Protein AF-A0A847CI71-F1 (afdb_monomer_lite)

Structure (mmCIF, N/CA/C/O backbone):
data_AF-A0A847CI71-F1
#
_entry.id   AF-A0A847CI71-F1
#
loop_
_atom_site.group_PDB
_atom_site.id
_atom_site.type_symbol
_atom_site.label_atom_id
_atom_site.label_alt_id
_atom_site.label_comp_id
_atom_site.label_asym_id
_atom_site.label_entity_id
_atom_site.label_seq_id
_atom_site.pdbx_PDB_ins_code
_atom_site.Cartn_x
_atom_site.Cartn_y
_atom_site.Cartn_z
_atom_site.occupancy
_atom_site.B_iso_or_equiv
_atom_site.auth_seq_id
_atom_site.auth_comp_id
_atom_site.auth_asym_id
_atom_site.auth_atom_id
_atom_site.pdbx_PDB_model_num
ATOM 1 N N . MET A 1 1 ? -7.498 -14.666 6.807 1.00 75.81 1 MET A N 1
ATOM 2 C CA . MET A 1 1 ? -8.468 -13.818 7.549 1.00 75.81 1 MET A CA 1
ATOM 3 C C . MET A 1 1 ? -8.056 -13.820 9.010 1.00 75.81 1 MET A C 1
ATOM 5 O O . MET A 1 1 ? -7.725 -14.889 9.506 1.00 75.81 1 MET A O 1
ATOM 9 N N . PHE A 1 2 ? -8.012 -12.662 9.667 1.00 88.44 2 PHE A N 1
ATOM 10 C CA . PHE A 1 2 ? -7.625 -12.542 11.078 1.00 88.44 2 PHE A CA 1
ATOM 11 C C . PHE A 1 2 ? -8.598 -11.636 11.838 1.00 88.44 2 PHE A C 1
ATOM 13 O O . PHE A 1 2 ? -9.361 -10.879 11.231 1.00 88.44 2 PHE A O 1
ATOM 20 N N . PHE A 1 3 ? -8.574 -11.725 13.167 1.00 90.38 3 PHE A N 1
ATOM 21 C CA . PHE A 1 3 ? -9.493 -11.004 14.039 1.00 90.38 3 PHE A CA 1
ATOM 22 C C . PHE A 1 3 ? -8.750 -9.961 14.869 1.00 90.38 3 PHE A C 1
ATOM 24 O O . PHE A 1 3 ? -7.805 -10.284 15.580 1.00 90.38 3 PHE A O 1
ATOM 31 N N . LEU A 1 4 ? -9.204 -8.715 14.776 1.00 92.31 4 LEU A N 1
ATOM 32 C CA . LEU A 1 4 ? -8.737 -7.595 15.585 1.00 92.31 4 LEU A CA 1
ATOM 33 C C . LEU A 1 4 ? -9.869 -6.578 15.683 1.00 92.31 4 LEU A C 1
ATOM 35 O O . LEU A 1 4 ? -10.381 -6.124 14.657 1.00 92.31 4 LEU A O 1
ATOM 39 N N . ASN A 1 5 ? -10.268 -6.239 16.908 1.00 94.31 5 ASN A N 1
ATOM 40 C CA . ASN A 1 5 ? -11.356 -5.302 17.151 1.00 94.31 5 ASN A CA 1
ATOM 41 C C . ASN A 1 5 ? -10.860 -3.862 17.018 1.00 94.31 5 ASN A C 1
ATOM 43 O O . ASN A 1 5 ? -10.156 -3.356 17.885 1.00 94.31 5 ASN A O 1
ATOM 47 N N . VAL A 1 6 ? -11.263 -3.219 15.930 1.00 94.69 6 VAL A N 1
ATOM 48 C CA . VAL A 1 6 ? -10.975 -1.824 15.625 1.00 94.69 6 VAL A CA 1
ATOM 49 C C . VAL A 1 6 ? -12.245 -1.011 15.776 1.00 94.69 6 VAL A C 1
ATOM 51 O O . VAL A 1 6 ? -13.299 -1.342 15.217 1.00 94.69 6 VAL A O 1
ATOM 54 N N . LYS A 1 7 ? -12.125 0.088 16.518 1.00 94.81 7 LYS A N 1
ATOM 55 C CA . LYS A 1 7 ? -13.208 1.036 16.764 1.00 94.81 7 LYS A CA 1
ATOM 56 C C . LYS A 1 7 ? -12.667 2.451 16.653 1.00 94.81 7 LYS A C 1
ATOM 58 O O . LYS A 1 7 ? -11.905 2.888 17.510 1.00 94.81 7 LYS A O 1
ATOM 63 N N . ILE A 1 8 ? -13.092 3.167 15.619 1.00 94.44 8 ILE A N 1
ATOM 64 C CA . ILE A 1 8 ? -12.556 4.484 15.267 1.00 94.44 8 ILE A CA 1
ATOM 65 C C . ILE A 1 8 ? -13.707 5.476 15.156 1.00 94.44 8 ILE A C 1
ATOM 67 O O . ILE A 1 8 ? -14.736 5.202 14.535 1.00 94.44 8 ILE A O 1
ATOM 71 N N . LYS A 1 9 ? -13.530 6.645 15.769 1.00 92.94 9 LYS A N 1
ATOM 72 C CA . LYS A 1 9 ? -14.488 7.746 15.717 1.00 92.94 9 LYS A CA 1
ATOM 73 C C . LYS A 1 9 ? -13.813 8.954 15.085 1.00 92.94 9 LYS A C 1
ATOM 75 O O . LYS A 1 9 ? -12.761 9.373 15.550 1.00 92.94 9 LYS A O 1
ATOM 80 N N . ILE A 1 10 ? -14.460 9.545 14.085 1.00 91.06 10 ILE A N 1
ATOM 81 C CA . ILE A 1 10 ? -14.008 10.786 13.446 1.00 91.06 10 ILE A CA 1
ATOM 82 C C . ILE A 1 10 ? -15.141 11.814 13.571 1.00 91.06 10 ILE A C 1
ATOM 84 O O . ILE A 1 10 ? -15.911 11.992 12.628 1.00 91.06 10 ILE A O 1
ATOM 88 N N . PRO A 1 11 ? -15.308 12.462 14.746 1.00 86.94 11 PRO A N 1
ATOM 89 C CA . PRO A 1 11 ? -16.503 13.253 15.048 1.00 86.94 11 PRO A CA 1
ATOM 90 C C . PRO A 1 11 ? -16.758 14.392 14.060 1.00 86.94 11 PRO A C 1
ATOM 92 O O . PRO A 1 11 ? -17.903 14.661 13.722 1.00 86.94 11 PRO A O 1
ATOM 95 N N . PHE A 1 12 ? -15.693 15.037 13.580 1.00 89.62 12 PHE A N 1
ATOM 96 C CA . PHE A 1 12 ? -15.800 16.155 12.644 1.00 89.62 12 PHE A CA 1
ATOM 97 C C . PHE A 1 12 ? -16.403 15.744 11.291 1.00 89.62 12 PHE A C 1
ATOM 99 O O . PHE A 1 12 ? -17.154 16.512 10.705 1.00 89.62 12 PHE A O 1
ATOM 106 N N . LEU A 1 13 ? -16.107 14.531 10.811 1.00 89.19 13 LEU A N 1
ATOM 107 C CA . LEU A 1 13 ? -16.547 14.064 9.491 1.00 89.19 13 LEU A CA 1
ATOM 108 C C . LEU A 1 13 ? -17.788 13.175 9.559 1.00 89.19 13 LEU A C 1
ATOM 110 O O . LEU A 1 13 ? -18.612 13.197 8.651 1.00 89.19 13 LEU A O 1
ATOM 114 N N . TRP A 1 14 ? -17.921 12.378 10.618 1.00 90.69 14 TRP A N 1
ATOM 115 C CA . TRP A 1 14 ? -18.949 11.337 10.731 1.00 90.69 14 TRP A CA 1
ATOM 116 C C . TRP A 1 14 ? -19.935 11.587 11.883 1.00 90.69 14 TRP A C 1
ATOM 118 O O . TRP A 1 14 ? -20.840 10.790 12.126 1.00 90.69 14 TRP A O 1
ATOM 128 N N . GLY A 1 15 ? -19.778 12.690 12.620 1.00 90.31 15 GLY A N 1
ATOM 129 C CA . GLY A 1 15 ? -20.662 13.067 13.718 1.00 90.31 15 GLY A CA 1
ATOM 130 C C . GLY A 1 15 ? -20.677 12.033 14.846 1.00 90.31 15 GLY A C 1
ATOM 131 O O . GLY A 1 15 ? -19.723 11.896 15.620 1.00 90.31 15 GLY A O 1
ATOM 132 N N . LYS A 1 16 ? -21.805 11.328 14.977 1.00 90.62 16 LYS A N 1
ATOM 133 C CA . LYS A 1 16 ? -22.012 10.290 15.999 1.00 90.62 16 LYS A CA 1
ATOM 134 C C . LYS A 1 16 ? -21.632 8.891 15.518 1.00 90.62 16 LYS A C 1
ATOM 136 O O . LYS A 1 16 ? -21.503 8.002 16.360 1.00 90.62 16 LYS A O 1
ATOM 141 N N . GLU A 1 17 ? -21.439 8.713 14.216 1.00 93.00 17 GLU A N 1
ATOM 142 C CA . GLU A 1 17 ? -21.111 7.418 13.635 1.00 93.00 17 GLU A CA 1
ATOM 143 C C . GLU A 1 17 ? -19.707 6.964 14.040 1.00 93.00 17 GLU A C 1
ATOM 145 O O . GLU A 1 17 ? -18.790 7.759 14.278 1.00 93.00 17 GLU A O 1
ATOM 150 N N . ILE A 1 18 ? -19.555 5.648 14.165 1.00 92.81 18 ILE A N 1
ATOM 151 C CA . ILE A 1 18 ? -18.321 5.007 14.614 1.00 92.81 18 ILE A CA 1
ATOM 152 C C . ILE A 1 18 ? -18.020 3.865 13.656 1.00 92.81 18 ILE A C 1
ATOM 154 O O . ILE A 1 18 ? -18.825 2.945 13.508 1.00 92.81 18 ILE A O 1
ATOM 158 N N . PHE A 1 19 ? -16.828 3.886 13.071 1.00 94.44 19 PHE A N 1
ATOM 159 C CA . PHE A 1 19 ? -16.323 2.751 12.320 1.00 94.44 19 PHE A CA 1
ATOM 160 C C . PHE A 1 19 ? -16.001 1.612 13.287 1.00 94.44 19 PHE A C 1
ATOM 162 O O . PHE A 1 19 ? -15.266 1.800 14.260 1.00 94.44 19 PHE A O 1
ATOM 169 N N . LYS A 1 20 ? -16.561 0.429 13.028 1.00 95.25 20 LYS A N 1
ATOM 170 C CA . LYS A 1 20 ? -16.306 -0.791 13.795 1.00 95.25 20 LYS A CA 1
ATOM 171 C C . LYS A 1 20 ? -16.015 -1.933 12.838 1.00 95.25 20 LYS A C 1
ATOM 173 O O . LYS A 1 20 ? -16.819 -2.206 11.949 1.00 95.25 20 LYS A O 1
ATOM 178 N N . LYS A 1 21 ? -14.905 -2.628 13.055 1.00 95.06 21 LYS A N 1
ATOM 179 C CA . LYS A 1 21 ? -14.545 -3.832 12.304 1.00 95.06 21 LYS A CA 1
ATOM 180 C C . LYS A 1 21 ? -13.730 -4.748 13.201 1.00 95.06 21 LYS A C 1
ATOM 182 O O . LYS A 1 21 ? -12.796 -4.303 13.847 1.00 95.06 21 LYS A O 1
ATOM 187 N N . ASN A 1 22 ? -14.099 -6.020 13.252 1.00 94.00 22 ASN A N 1
ATOM 188 C CA . ASN A 1 22 ? -13.443 -7.026 14.092 1.00 94.00 22 ASN A CA 1
ATOM 189 C C . ASN A 1 22 ? -12.750 -8.131 13.289 1.00 94.00 22 ASN A C 1
ATOM 191 O O . ASN A 1 22 ? -12.022 -8.936 13.857 1.00 94.00 22 ASN A O 1
ATOM 195 N N . SER A 1 23 ? -12.991 -8.180 11.982 1.00 93.31 23 SER A N 1
ATOM 196 C CA . SER A 1 23 ? -12.504 -9.227 11.101 1.00 93.31 23 SER A CA 1
ATOM 197 C C . SER A 1 23 ? -11.918 -8.628 9.836 1.00 93.31 23 SER A C 1
ATOM 199 O O . SER A 1 23 ? -12.566 -7.818 9.164 1.00 93.31 23 SER A O 1
ATOM 201 N N . TRP A 1 24 ? -10.724 -9.084 9.482 1.00 93.56 24 TRP A N 1
ATOM 202 C CA . TRP A 1 24 ? -9.888 -8.525 8.431 1.00 93.56 24 TRP A CA 1
ATOM 203 C C . TRP A 1 24 ? -9.475 -9.612 7.438 1.00 93.56 24 TRP A C 1
ATOM 205 O O . TRP A 1 24 ? -8.960 -10.675 7.800 1.00 93.56 24 TRP A O 1
ATOM 215 N N . SER A 1 25 ? -9.731 -9.357 6.158 1.00 90.94 25 SER A N 1
ATOM 216 C CA . SER A 1 25 ? -9.192 -10.146 5.047 1.00 90.94 25 SER A CA 1
ATOM 217 C C . SER A 1 25 ? -7.722 -9.791 4.805 1.00 90.94 25 SER A C 1
ATOM 219 O O . SER A 1 25 ? -7.214 -8.831 5.379 1.00 90.94 25 SER A O 1
ATOM 221 N N . HIS A 1 26 ? -7.044 -10.557 3.946 1.00 87.12 26 HIS A N 1
ATOM 222 C CA . HIS A 1 26 ? -5.664 -10.259 3.537 1.00 87.12 26 HIS A CA 1
ATOM 223 C C . HIS A 1 26 ? -5.559 -8.917 2.798 1.00 87.12 26 HIS A C 1
ATOM 225 O O . HIS A 1 26 ? -4.578 -8.204 2.955 1.00 87.12 26 HIS A O 1
ATOM 231 N N . ILE A 1 27 ? -6.608 -8.543 2.059 1.00 87.69 27 ILE A N 1
ATOM 232 C CA . ILE A 1 27 ? -6.725 -7.259 1.362 1.00 87.69 27 ILE A CA 1
ATOM 233 C C . ILE A 1 27 ? -8.024 -6.596 1.813 1.00 87.69 27 ILE A C 1
ATOM 235 O O . ILE A 1 27 ? -9.079 -7.234 1.813 1.00 87.69 27 ILE A O 1
ATOM 239 N N . ASN A 1 28 ? -7.956 -5.325 2.209 1.00 90.50 28 ASN A N 1
ATOM 240 C CA . ASN A 1 28 ? -9.117 -4.519 2.585 1.00 90.50 28 ASN A CA 1
ATOM 241 C C . ASN A 1 28 ? -9.080 -3.218 1.777 1.00 90.50 28 ASN A C 1
ATOM 243 O O . ASN A 1 28 ? -8.046 -2.562 1.717 1.00 90.50 28 ASN A O 1
ATOM 247 N N . LEU A 1 29 ? -10.208 -2.854 1.169 1.00 90.25 29 LEU A N 1
ATOM 248 C CA . LEU A 1 29 ? -10.353 -1.635 0.374 1.00 90.25 29 LEU A CA 1
ATOM 249 C C . LEU A 1 29 ? -11.137 -0.594 1.174 1.00 90.25 29 LEU A C 1
ATOM 251 O O . LEU A 1 29 ? -12.230 -0.882 1.665 1.00 90.25 29 LEU A O 1
ATOM 255 N N . ILE A 1 30 ? -10.582 0.612 1.286 1.00 90.56 30 ILE A N 1
ATOM 256 C CA . ILE A 1 30 ? -11.248 1.770 1.891 1.00 90.56 30 ILE A CA 1
ATOM 257 C C . ILE A 1 30 ? -11.707 2.677 0.750 1.00 90.56 30 ILE A C 1
ATOM 259 O O . ILE A 1 30 ? -10.887 3.220 0.018 1.00 90.56 30 ILE A O 1
ATOM 263 N N . LEU A 1 31 ? -13.021 2.837 0.596 1.00 88.44 31 LEU A N 1
ATOM 264 C CA . LEU A 1 31 ? -13.629 3.615 -0.486 1.00 88.44 31 LEU A CA 1
ATOM 265 C C . LEU A 1 31 ? -14.499 4.737 0.079 1.00 88.44 31 LEU A C 1
ATOM 267 O O . LEU A 1 31 ? -15.112 4.595 1.137 1.00 88.44 31 LEU A O 1
ATOM 271 N N . GLY A 1 32 ? -14.565 5.853 -0.642 1.00 88.00 32 GLY A N 1
ATOM 272 C CA . GLY A 1 32 ? -15.377 7.007 -0.267 1.00 88.00 32 GLY A CA 1
ATOM 273 C C . GLY A 1 32 ? -14.974 8.281 -1.017 1.00 88.00 32 GLY A C 1
ATOM 274 O O . GLY A 1 32 ? -13.879 8.336 -1.586 1.00 88.00 32 GLY A O 1
ATOM 275 N N . PRO A 1 33 ? -15.832 9.314 -1.022 1.00 87.38 33 PRO A N 1
ATOM 276 C CA . PRO A 1 33 ? -15.538 10.584 -1.680 1.00 87.38 33 PRO A CA 1
ATOM 277 C C . PRO A 1 33 ? -14.320 11.295 -1.065 1.00 87.38 33 PRO A C 1
ATOM 279 O O . PRO A 1 33 ? -13.885 11.002 0.054 1.00 87.38 33 PRO A O 1
ATOM 282 N N . ASN A 1 34 ? -13.728 12.232 -1.803 1.00 86.44 34 ASN A N 1
ATOM 283 C CA . ASN A 1 34 ? -12.623 13.045 -1.285 1.00 86.44 34 ASN A CA 1
ATOM 284 C C . ASN A 1 34 ? -13.104 13.907 -0.112 1.00 86.44 34 ASN A C 1
ATOM 286 O O . ASN A 1 34 ? -14.241 14.372 -0.096 1.00 86.44 34 ASN A O 1
ATOM 290 N N . GLY A 1 35 ? -12.261 14.049 0.913 1.00 85.81 35 GLY A N 1
ATOM 291 C CA . GLY A 1 35 ? -12.631 14.721 2.163 1.00 85.81 35 GLY A CA 1
ATOM 292 C C . GLY A 1 35 ? -13.476 13.886 3.138 1.00 85.81 35 GLY A C 1
ATOM 293 O O . GLY A 1 35 ? -13.744 14.350 4.240 1.00 85.81 35 GLY A O 1
ATOM 294 N N . SER A 1 36 ? -13.841 12.636 2.814 1.00 89.88 36 SER A N 1
ATOM 295 C CA . SER A 1 36 ? -14.643 11.784 3.715 1.00 89.88 36 SER A CA 1
ATOM 296 C C . SER A 1 36 ? -13.876 11.204 4.911 1.00 89.88 36 SER A C 1
ATOM 298 O O . SER A 1 36 ? -14.463 10.487 5.721 1.00 89.88 36 SER A O 1
ATOM 300 N N . GLY A 1 37 ? -12.568 11.464 5.016 1.00 90.56 37 GLY A N 1
ATOM 301 C CA . GLY A 1 37 ? -11.735 11.009 6.133 1.00 90.56 37 GLY A CA 1
ATOM 302 C C . GLY A 1 37 ? -11.038 9.667 5.935 1.00 90.56 37 GLY A C 1
ATOM 303 O O . GLY A 1 37 ? -10.585 9.095 6.919 1.00 90.56 37 GLY A O 1
ATOM 304 N N . LYS A 1 38 ? -10.923 9.161 4.698 1.00 93.12 38 LYS A N 1
ATOM 305 C CA . LYS A 1 38 ? -10.258 7.878 4.388 1.00 93.12 38 LYS A CA 1
ATOM 306 C C . LYS A 1 38 ? -8.837 7.796 4.955 1.00 93.12 38 LYS A C 1
ATOM 308 O O . LYS A 1 38 ? -8.532 6.861 5.686 1.00 93.12 38 LYS A O 1
ATOM 313 N N . SER A 1 39 ? -8.012 8.811 4.708 1.00 91.38 39 SER A N 1
ATOM 314 C CA . SER A 1 39 ? -6.630 8.858 5.199 1.00 91.38 39 SER A CA 1
ATOM 315 C C . SER A 1 39 ? -6.551 8.999 6.724 1.00 91.38 39 SER A C 1
ATOM 317 O O . SER A 1 39 ? -5.646 8.464 7.354 1.00 91.38 39 SER A O 1
ATOM 319 N N . ILE A 1 40 ? -7.521 9.677 7.354 1.00 92.50 40 ILE A N 1
ATOM 320 C CA . ILE A 1 40 ? -7.612 9.744 8.824 1.00 92.50 40 ILE A CA 1
ATOM 321 C C . ILE A 1 40 ? -7.965 8.362 9.380 1.00 92.50 40 ILE A C 1
ATOM 323 O O . ILE A 1 40 ? -7.317 7.891 10.309 1.00 92.50 40 ILE A O 1
ATOM 327 N N . LEU A 1 41 ? -8.944 7.683 8.775 1.00 94.12 41 LEU A N 1
ATOM 328 C CA . LEU A 1 41 ? -9.302 6.313 9.126 1.00 94.12 41 LEU A CA 1
ATOM 329 C C . LEU A 1 41 ? -8.099 5.372 8.982 1.00 94.12 41 LEU A C 1
ATOM 331 O O . LEU A 1 41 ? -7.836 4.597 9.894 1.00 94.12 41 LEU A O 1
ATOM 335 N N . ALA A 1 42 ? -7.361 5.452 7.874 1.00 93.56 42 ALA A N 1
ATOM 336 C CA . ALA A 1 42 ? -6.187 4.623 7.617 1.00 93.56 42 ALA A CA 1
ATOM 337 C C . ALA A 1 42 ? -5.096 4.813 8.688 1.00 93.56 42 ALA A C 1
ATOM 339 O O . ALA A 1 42 ? -4.556 3.830 9.195 1.00 93.56 42 ALA A O 1
ATOM 340 N N . LYS A 1 43 ? -4.828 6.058 9.100 1.00 93.12 43 LYS A N 1
ATOM 341 C CA . LYS A 1 43 ? -3.891 6.363 10.197 1.00 93.12 43 LYS A CA 1
ATOM 342 C C . LYS A 1 43 ? -4.379 5.840 11.545 1.00 93.12 43 LYS A C 1
ATOM 344 O O . LYS A 1 43 ? -3.619 5.206 12.264 1.00 93.12 43 LYS A O 1
ATOM 349 N N . SER A 1 44 ? -5.657 6.009 11.869 1.00 94.19 44 SER A N 1
ATOM 350 C CA . SER A 1 44 ? -6.207 5.448 13.109 1.00 94.19 44 SER A CA 1
ATOM 351 C C . SER A 1 44 ? -6.213 3.911 13.115 1.00 94.19 44 SER A C 1
ATOM 353 O O . SER A 1 44 ? -6.063 3.299 14.170 1.00 94.19 44 SER A O 1
ATOM 355 N N . ILE A 1 45 ? -6.355 3.265 11.950 1.00 94.69 45 ILE A N 1
ATOM 356 C CA . ILE A 1 45 ? -6.164 1.811 11.814 1.00 94.69 45 ILE A CA 1
ATOM 357 C C . ILE A 1 45 ? -4.704 1.449 12.100 1.00 94.69 45 ILE A C 1
ATOM 359 O O . ILE A 1 45 ? -4.462 0.519 12.866 1.00 94.69 45 ILE A O 1
ATOM 363 N N . GLN A 1 46 ? -3.744 2.184 11.527 1.00 94.19 46 GLN A N 1
ATOM 364 C CA . GLN A 1 46 ? -2.316 1.983 11.789 1.00 94.19 46 GLN A CA 1
ATOM 365 C C . GLN A 1 46 ? -2.003 2.049 13.288 1.00 94.19 46 GLN A C 1
ATOM 367 O O . GLN A 1 46 ? -1.326 1.159 13.803 1.00 94.19 46 GLN A O 1
ATOM 372 N N . GLU A 1 47 ? -2.502 3.076 13.978 1.00 94.38 47 GLU A N 1
ATOM 373 C CA . GLU A 1 47 ? -2.324 3.267 15.422 1.00 94.38 47 GLU A CA 1
ATOM 374 C C . GLU A 1 47 ? -2.862 2.065 16.205 1.00 94.38 47 GLU A C 1
ATOM 376 O O . GLU A 1 47 ? -2.103 1.420 16.925 1.00 94.38 47 GLU A O 1
ATOM 381 N N . GLN A 1 48 ? -4.125 1.678 15.988 1.00 94.75 48 GLN A N 1
ATOM 382 C CA . GLN A 1 48 ? -4.725 0.551 16.712 1.00 94.75 48 GLN A CA 1
ATOM 383 C C . GLN A 1 48 ? -4.040 -0.785 16.414 1.00 94.75 48 GLN A C 1
ATOM 385 O O . GLN A 1 48 ? -3.900 -1.618 17.305 1.00 94.75 48 GLN A O 1
ATOM 390 N N . PHE A 1 49 ? -3.586 -1.017 15.183 1.00 94.62 49 PHE A N 1
ATOM 391 C CA . PHE A 1 49 ? -2.814 -2.218 14.862 1.00 94.62 49 PHE A CA 1
ATOM 392 C C . PHE A 1 49 ? -1.467 -2.220 15.592 1.00 94.62 49 PHE A C 1
ATOM 394 O O . PHE A 1 49 ? -1.092 -3.229 16.188 1.00 94.62 49 PHE A O 1
ATOM 401 N N . SER A 1 50 ? -0.776 -1.081 15.601 1.00 93.50 50 SER A N 1
ATOM 402 C CA . SER A 1 50 ? 0.521 -0.933 16.267 1.00 93.50 50 SER A CA 1
ATOM 403 C C . SER A 1 50 ? 0.402 -1.114 17.784 1.00 93.50 50 SER A C 1
ATOM 405 O O . SER A 1 50 ? 1.209 -1.818 18.387 1.00 93.50 50 SER A O 1
ATOM 407 N N . GLU A 1 51 ? -0.651 -0.564 18.399 1.00 94.25 51 GLU A N 1
ATOM 408 C CA . GLU A 1 51 ? -0.986 -0.760 19.819 1.00 94.25 51 GLU A CA 1
ATOM 409 C C . GLU A 1 51 ? -1.252 -2.230 20.173 1.00 94.25 51 GLU A C 1
ATOM 411 O O . GLU A 1 51 ? -0.985 -2.658 21.294 1.00 94.25 51 GLU A O 1
ATOM 416 N N . ASN A 1 52 ? -1.740 -3.021 19.214 1.00 93.06 52 ASN A N 1
ATOM 417 C CA . ASN A 1 52 ? -1.963 -4.459 19.372 1.00 93.06 52 ASN A CA 1
ATOM 418 C C . ASN A 1 52 ? -0.746 -5.306 18.949 1.00 93.06 52 ASN A C 1
ATOM 420 O O . ASN A 1 52 ? -0.868 -6.519 18.781 1.00 93.06 52 ASN A O 1
ATOM 424 N N . GLY A 1 53 ? 0.428 -4.683 18.796 1.00 91.69 53 GLY A N 1
ATOM 425 C CA . GLY A 1 53 ? 1.705 -5.361 18.567 1.00 91.69 53 GLY A CA 1
ATOM 426 C C . GLY A 1 53 ? 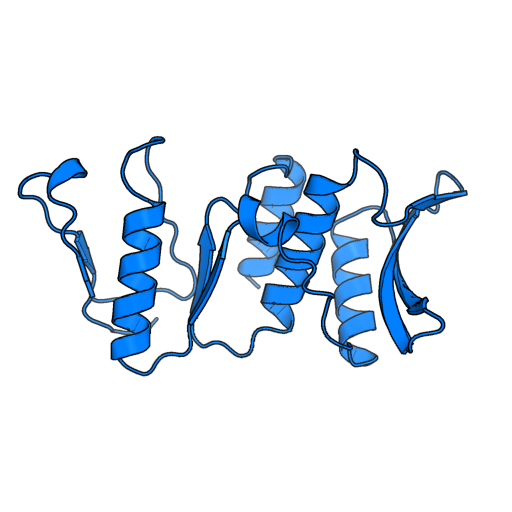2.008 -5.714 17.110 1.00 91.69 53 GLY A C 1
ATOM 427 O O . GLY A 1 53 ? 3.013 -6.375 16.858 1.00 91.69 53 GLY A O 1
ATOM 428 N N . PHE A 1 54 ? 1.183 -5.282 16.153 1.00 92.12 54 PHE A N 1
ATOM 429 C CA . PHE A 1 54 ? 1.458 -5.493 14.732 1.00 92.12 54 PHE A CA 1
ATOM 430 C C . PHE A 1 54 ? 2.463 -4.467 14.222 1.00 92.12 54 PHE A C 1
ATOM 432 O O . PHE A 1 54 ? 2.342 -3.267 14.473 1.00 92.12 54 PHE A O 1
ATOM 439 N N . LYS A 1 55 ? 3.424 -4.914 13.418 1.00 90.50 55 LYS A N 1
ATOM 440 C CA . LYS A 1 55 ? 4.278 -4.004 12.666 1.00 90.50 55 LYS A CA 1
ATOM 441 C C . LYS A 1 55 ? 3.513 -3.507 11.442 1.00 90.50 55 LYS A C 1
ATOM 443 O O . LYS A 1 55 ? 3.166 -4.295 10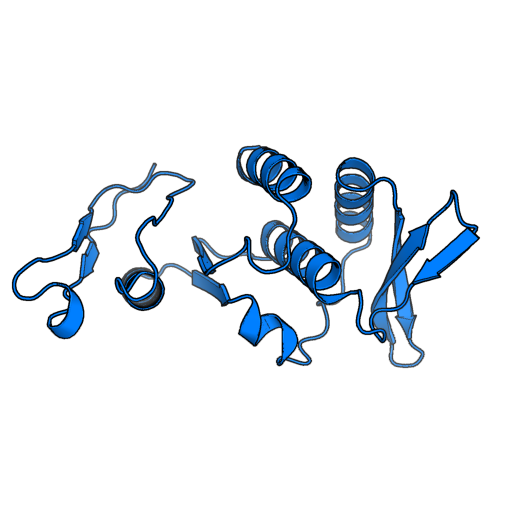.563 1.00 90.50 55 LYS A O 1
ATOM 448 N N . VAL A 1 56 ? 3.273 -2.200 11.372 1.00 90.25 56 VAL A N 1
ATOM 449 C CA . VAL A 1 56 ? 2.520 -1.575 10.276 1.00 90.25 56 VAL A CA 1
ATOM 450 C C . VAL A 1 56 ? 3.410 -0.629 9.481 1.00 90.25 56 VAL A C 1
ATOM 452 O O . VAL A 1 56 ? 4.103 0.210 10.056 1.00 90.25 56 VAL A O 1
ATOM 455 N N . SER A 1 57 ? 3.362 -0.725 8.154 1.00 86.88 57 SER A N 1
ATOM 456 C CA . SER A 1 57 ? 3.988 0.246 7.253 1.00 86.88 57 SER A CA 1
ATOM 457 C C . SER A 1 57 ? 2.933 1.051 6.508 1.00 86.88 57 SER A C 1
ATOM 459 O O . SER A 1 57 ? 2.001 0.483 5.943 1.00 86.88 57 SER A O 1
ATOM 461 N N . TYR A 1 58 ? 3.092 2.373 6.513 1.00 86.31 58 TYR A N 1
ATOM 462 C CA . TYR A 1 58 ? 2.175 3.319 5.885 1.00 86.31 58 TYR A CA 1
ATOM 463 C C . TYR A 1 58 ? 2.868 4.021 4.722 1.00 86.31 58 TYR A C 1
ATOM 465 O O . TYR A 1 58 ? 3.912 4.647 4.905 1.00 86.31 58 TYR A O 1
ATOM 473 N N . PHE A 1 59 ? 2.268 3.938 3.543 1.00 80.88 59 PHE A N 1
ATOM 474 C CA . PHE A 1 59 ? 2.787 4.495 2.303 1.00 80.88 59 PHE A CA 1
ATOM 475 C C . PHE A 1 59 ? 1.767 5.485 1.739 1.00 80.88 59 PHE A C 1
ATOM 477 O O . PHE A 1 59 ? 0.656 5.093 1.393 1.00 80.88 59 PHE A O 1
ATOM 484 N N . GLN A 1 60 ? 2.146 6.763 1.665 1.00 76.19 60 GLN A N 1
ATOM 485 C CA . GLN A 1 60 ? 1.338 7.838 1.080 1.00 76.19 60 GLN A CA 1
ATOM 486 C C . GLN A 1 60 ? 2.052 8.363 -0.166 1.00 76.19 60 GLN A C 1
ATOM 488 O O . GLN A 1 60 ? 3.195 8.808 -0.027 1.00 76.19 60 GLN A O 1
ATOM 493 N N . CYS A 1 61 ? 1.410 8.332 -1.341 1.00 65.31 61 CYS A N 1
ATOM 494 C CA . CYS A 1 61 ? 2.064 8.691 -2.611 1.00 65.31 61 CYS A CA 1
ATOM 495 C C . CYS A 1 61 ? 2.779 10.053 -2.559 1.00 65.31 61 CYS A C 1
ATOM 497 O O . CYS A 1 61 ? 3.975 10.103 -2.832 1.00 65.31 61 CYS A O 1
ATOM 499 N N . ASP A 1 62 ? 2.127 11.103 -2.049 1.00 60.69 62 ASP A N 1
ATOM 500 C CA . ASP A 1 62 ? 2.727 12.448 -1.968 1.00 60.69 62 ASP A CA 1
ATOM 501 C C . ASP A 1 62 ? 3.973 12.543 -1.065 1.00 60.69 62 ASP A C 1
ATOM 503 O O . ASP A 1 62 ? 4.841 13.390 -1.272 1.00 60.69 62 ASP A O 1
ATOM 507 N N . LYS A 1 63 ? 4.093 11.682 -0.045 1.00 52.41 63 LYS A N 1
ATOM 508 C CA . LYS A 1 63 ? 5.223 11.719 0.907 1.00 52.41 63 LYS A CA 1
ATOM 509 C C . LYS A 1 63 ? 6.382 10.817 0.504 1.00 52.41 63 LYS A C 1
ATOM 511 O O . LYS A 1 63 ? 7.514 11.050 0.919 1.00 52.41 63 LYS A O 1
ATOM 516 N N . ILE A 1 64 ? 6.107 9.804 -0.314 1.00 52.75 64 ILE A N 1
ATOM 517 C CA . ILE A 1 64 ? 7.130 8.928 -0.898 1.00 52.75 64 ILE A CA 1
ATOM 518 C C . ILE A 1 64 ? 8.044 9.723 -1.844 1.00 52.75 64 ILE A C 1
ATOM 520 O O . ILE A 1 64 ? 9.223 9.399 -2.001 1.00 52.75 64 ILE A O 1
ATOM 524 N N . THR A 1 65 ? 7.515 10.775 -2.470 1.00 48.09 65 THR A N 1
ATOM 525 C CA . THR A 1 65 ? 8.266 11.671 -3.354 1.00 48.09 65 THR A CA 1
ATOM 526 C C . THR A 1 65 ? 9.229 12.600 -2.613 1.00 48.09 65 THR A C 1
ATOM 528 O O . THR A 1 65 ? 10.338 12.797 -3.119 1.00 48.09 65 THR A O 1
ATOM 531 N N . ASP A 1 66 ? 8.849 13.093 -1.428 1.00 44.62 66 ASP A N 1
ATOM 532 C CA . ASP A 1 66 ? 9.630 14.052 -0.621 1.00 44.62 66 ASP A CA 1
ATOM 533 C C . ASP A 1 66 ? 10.716 13.398 0.232 1.00 44.62 66 ASP A C 1
ATOM 535 O O . ASP A 1 66 ? 11.777 13.981 0.478 1.00 44.62 66 ASP A O 1
ATOM 539 N N . ASN A 1 67 ? 10.486 12.161 0.662 1.00 41.81 67 ASN A N 1
ATOM 540 C CA . ASN A 1 67 ? 11.532 11.398 1.302 1.00 41.81 67 ASN A CA 1
ATOM 541 C C . ASN A 1 67 ? 12.578 11.046 0.236 1.00 41.81 67 ASN A C 1
ATOM 543 O O . ASN A 1 67 ? 12.370 10.181 -0.614 1.00 41.81 67 ASN A O 1
ATOM 547 N N . ASN A 1 68 ? 13.761 11.653 0.340 1.00 43.38 68 ASN A N 1
ATOM 548 C CA . ASN A 1 68 ? 15.014 11.161 -0.246 1.00 43.38 68 ASN A CA 1
ATOM 549 C C . ASN A 1 68 ? 15.410 9.765 0.306 1.00 43.38 68 ASN A C 1
ATOM 551 O O . ASN A 1 68 ? 16.595 9.438 0.391 1.00 43.38 68 ASN A O 1
ATOM 555 N N . GLU A 1 69 ? 14.435 8.955 0.731 1.00 48.91 69 GLU A N 1
ATOM 556 C CA . GLU A 1 69 ? 14.590 7.577 1.159 1.00 48.91 69 GLU A CA 1
ATOM 557 C C . GLU A 1 69 ? 14.949 6.762 -0.075 1.00 48.91 69 GLU A C 1
ATOM 559 O O . GLU A 1 69 ? 14.125 6.344 -0.888 1.00 48.91 69 GLU A O 1
ATOM 564 N N . GLN A 1 70 ? 16.259 6.630 -0.231 1.00 53.41 70 GLN A N 1
ATOM 565 C CA . GLN A 1 70 ? 16.892 5.796 -1.227 1.00 53.41 70 GLN A CA 1
ATOM 566 C C . GLN A 1 70 ? 16.374 4.366 -1.056 1.00 53.41 70 GLN A C 1
ATOM 568 O O . GLN A 1 70 ? 16.221 3.903 0.082 1.00 53.41 70 GLN A O 1
ATOM 573 N N . PRO A 1 71 ? 16.104 3.649 -2.159 1.00 54.97 71 PRO A N 1
ATOM 574 C CA . PRO A 1 71 ? 15.702 2.261 -2.057 1.00 54.97 71 PRO A CA 1
ATOM 575 C C . PRO A 1 71 ? 16.786 1.490 -1.287 1.00 54.97 71 PRO A C 1
ATOM 577 O O . PRO A 1 71 ? 17.980 1.710 -1.515 1.00 54.97 71 PRO A O 1
ATOM 580 N N . PRO A 1 72 ? 16.397 0.623 -0.338 1.00 58.19 72 PRO A N 1
ATOM 581 C CA . PRO A 1 72 ? 17.359 -0.120 0.462 1.00 58.19 72 PRO A CA 1
ATOM 582 C C . PRO A 1 72 ? 18.214 -1.010 -0.442 1.00 58.19 72 PRO A C 1
ATOM 584 O O . PRO A 1 72 ? 17.758 -1.446 -1.498 1.00 58.19 72 PRO A O 1
ATOM 587 N N . ILE A 1 73 ? 19.443 -1.309 -0.011 1.00 63.81 73 ILE A N 1
ATOM 588 C CA . ILE A 1 73 ? 20.344 -2.207 -0.744 1.00 63.81 73 ILE A CA 1
ATOM 589 C C . ILE A 1 73 ? 19.632 -3.545 -0.959 1.00 63.81 73 ILE A C 1
ATOM 591 O O . ILE A 1 73 ? 19.275 -4.246 -0.007 1.00 63.81 73 ILE A O 1
ATOM 595 N N . LEU A 1 74 ? 19.416 -3.886 -2.226 1.00 67.81 74 LEU A N 1
ATOM 596 C CA . LEU A 1 74 ? 18.677 -5.069 -2.629 1.00 67.81 74 LEU A CA 1
ATOM 597 C C . LEU A 1 74 ? 19.624 -6.257 -2.772 1.00 67.81 74 LEU A C 1
ATOM 599 O O . LEU A 1 74 ? 20.694 -6.148 -3.376 1.00 67.81 74 LEU A O 1
ATOM 603 N N . SER A 1 75 ? 19.201 -7.426 -2.289 1.00 71.94 75 SER A N 1
ATOM 604 C CA . SER A 1 75 ? 19.876 -8.679 -2.627 1.00 71.94 75 SER A CA 1
ATOM 605 C C . SER A 1 75 ? 19.705 -8.986 -4.119 1.00 71.94 75 SER A C 1
ATOM 607 O O . SER A 1 75 ? 18.691 -8.635 -4.725 1.00 71.94 75 SER A O 1
ATOM 609 N N . ASN A 1 76 ? 20.670 -9.685 -4.725 1.00 76.12 76 ASN A N 1
ATOM 610 C CA . ASN A 1 76 ? 20.620 -10.024 -6.154 1.00 76.12 76 ASN A CA 1
ATOM 611 C C . ASN A 1 76 ? 19.354 -10.806 -6.542 1.00 76.12 76 ASN A C 1
ATOM 613 O O . ASN A 1 76 ? 18.801 -10.584 -7.616 1.00 76.12 76 ASN A O 1
ATOM 617 N N . GLN A 1 77 ? 18.857 -11.668 -5.651 1.00 77.12 77 GLN A N 1
ATOM 618 C CA . GLN A 1 77 ? 17.617 -12.411 -5.869 1.00 77.12 77 GLN A CA 1
ATOM 619 C C . GLN A 1 77 ? 16.398 -11.481 -5.931 1.00 77.12 77 GLN A C 1
ATOM 621 O O . GLN A 1 77 ? 15.571 -11.615 -6.830 1.00 77.12 77 GLN A O 1
ATOM 626 N N . LEU A 1 78 ? 16.313 -10.498 -5.025 1.00 74.00 78 LEU A N 1
ATOM 627 C CA . LEU A 1 78 ? 15.200 -9.552 -5.025 1.00 74.00 78 LEU A CA 1
ATOM 628 C C . LEU A 1 78 ? 15.268 -8.592 -6.214 1.00 74.00 78 LEU A C 1
ATOM 630 O O . LEU A 1 78 ? 14.234 -8.277 -6.798 1.00 74.00 78 LEU A O 1
ATOM 634 N N . LYS A 1 79 ? 16.478 -8.185 -6.622 1.00 76.25 79 LYS A N 1
ATOM 635 C CA . LYS A 1 79 ? 16.674 -7.424 -7.863 1.00 76.25 79 LYS A CA 1
ATOM 636 C C . LYS A 1 79 ? 16.068 -8.177 -9.043 1.00 76.25 79 LYS A C 1
ATOM 638 O O . LYS A 1 79 ? 15.236 -7.610 -9.740 1.00 76.25 79 LYS A O 1
ATOM 643 N N . HIS A 1 80 ? 16.424 -9.449 -9.228 1.00 80.00 80 HIS A N 1
ATOM 644 C CA . HIS A 1 80 ? 15.931 -10.244 -10.355 1.00 80.00 80 HIS A CA 1
ATOM 645 C C . HIS A 1 80 ? 14.402 -10.383 -10.334 1.00 80.00 80 HIS A C 1
ATOM 647 O O . HIS A 1 80 ? 13.745 -10.145 -11.344 1.00 80.00 80 HIS A O 1
ATOM 653 N N . GLN A 1 81 ? 13.828 -10.666 -9.161 1.00 79.69 81 GLN A N 1
ATOM 654 C CA . GLN A 1 81 ? 12.380 -10.781 -8.991 1.00 79.69 81 GLN A CA 1
ATOM 655 C C . GLN A 1 81 ? 11.653 -9.472 -9.342 1.00 79.69 81 GLN A C 1
ATOM 657 O O . GLN A 1 81 ? 10.685 -9.481 -10.101 1.00 79.69 81 GLN A O 1
ATOM 662 N N . ILE A 1 82 ? 12.132 -8.330 -8.839 1.00 78.00 82 ILE A N 1
ATOM 663 C CA . ILE A 1 82 ? 11.524 -7.024 -9.131 1.00 78.00 82 ILE A CA 1
ATOM 664 C C . ILE A 1 82 ? 11.680 -6.673 -10.613 1.00 78.00 82 ILE A C 1
ATOM 666 O O . ILE A 1 82 ? 10.746 -6.144 -11.211 1.00 78.00 82 ILE A O 1
ATOM 670 N N . GLN A 1 83 ? 12.819 -6.989 -11.230 1.00 81.12 83 GLN A N 1
ATOM 671 C CA . GLN A 1 83 ? 13.045 -6.756 -12.658 1.00 81.12 83 GLN A CA 1
ATOM 672 C C . GLN A 1 83 ? 12.104 -7.578 -13.540 1.00 81.12 83 GLN A C 1
ATOM 674 O O . GLN A 1 83 ? 11.567 -7.041 -14.511 1.00 81.12 83 GLN A O 1
ATOM 679 N N . GLU A 1 84 ? 11.879 -8.850 -13.206 1.00 81.19 84 GLU A N 1
ATOM 680 C CA . GLU A 1 84 ? 10.941 -9.723 -13.918 1.00 81.19 84 GLU A CA 1
ATOM 681 C C . GLU A 1 84 ? 9.506 -9.225 -13.783 1.00 81.19 84 GLU A C 1
ATOM 683 O O . GLU A 1 84 ? 8.804 -9.068 -14.783 1.00 81.19 84 GLU A O 1
ATOM 688 N N . ILE A 1 85 ? 9.087 -8.898 -12.560 1.00 79.19 85 ILE A N 1
ATOM 689 C CA . ILE A 1 85 ? 7.744 -8.384 -12.295 1.00 79.19 85 ILE A CA 1
ATOM 690 C C . ILE A 1 85 ? 7.543 -7.057 -13.021 1.00 79.19 85 ILE A C 1
ATOM 692 O O . ILE A 1 85 ? 6.564 -6.906 -13.752 1.00 79.19 85 ILE A O 1
ATOM 696 N N . PHE A 1 86 ? 8.489 -6.125 -12.902 1.00 78.62 86 PHE A N 1
ATOM 697 C CA . PHE A 1 86 ? 8.424 -4.846 -13.596 1.00 78.62 86 PHE A CA 1
ATOM 698 C C . PHE A 1 86 ? 8.367 -5.045 -15.115 1.00 78.62 86 PHE A C 1
ATOM 700 O O . PHE A 1 86 ? 7.491 -4.485 -15.762 1.00 78.62 86 PHE A O 1
ATOM 707 N N . SER A 1 87 ? 9.211 -5.907 -15.684 1.00 79.56 87 SER A N 1
ATOM 708 C CA . SER A 1 87 ? 9.202 -6.196 -17.129 1.00 79.56 87 SER A CA 1
ATOM 709 C C . SER A 1 87 ? 7.943 -6.941 -17.593 1.00 79.56 87 SER A C 1
ATOM 711 O O . SER A 1 87 ? 7.567 -6.866 -18.759 1.00 79.56 87 SER A O 1
ATOM 713 N N . SER A 1 88 ? 7.261 -7.666 -16.703 1.00 76.06 88 SER A N 1
ATOM 714 C CA . SER A 1 88 ? 5.958 -8.271 -17.007 1.00 76.06 88 SER A CA 1
ATOM 715 C C . SER A 1 88 ? 4.821 -7.240 -16.947 1.00 76.06 88 SER A C 1
ATOM 717 O O . SER A 1 88 ? 3.864 -7.286 -17.728 1.00 76.06 88 SER A O 1
ATOM 719 N N . MET A 1 89 ? 4.929 -6.261 -16.043 1.00 72.00 89 MET A N 1
ATOM 720 C CA . MET A 1 89 ? 3.948 -5.192 -15.878 1.00 72.00 89 MET A CA 1
ATOM 721 C C . MET A 1 89 ? 4.103 -4.095 -16.936 1.00 72.00 89 MET A C 1
ATOM 723 O O . MET A 1 89 ? 3.098 -3.552 -17.407 1.00 72.00 89 MET A O 1
ATOM 727 N N . PHE A 1 90 ? 5.331 -3.810 -17.357 1.00 71.25 90 PHE A N 1
ATOM 728 C CA . PHE A 1 90 ? 5.714 -2.752 -18.286 1.00 71.25 90 PHE A CA 1
ATOM 729 C C . PHE A 1 90 ? 6.496 -3.356 -19.446 1.00 71.25 90 PHE A C 1
ATOM 731 O O . PHE A 1 90 ? 7.374 -4.170 -19.224 1.00 71.25 90 PHE A O 1
ATOM 738 N N . ALA A 1 91 ? 6.288 -2.891 -20.679 1.00 68.38 91 ALA A N 1
ATOM 739 C CA . ALA A 1 91 ? 7.151 -3.244 -21.819 1.00 68.38 91 ALA A CA 1
ATOM 740 C C . ALA A 1 91 ? 8.561 -2.598 -21.726 1.00 68.38 91 ALA A C 1
ATOM 742 O O . ALA A 1 91 ? 9.163 -2.221 -22.726 1.00 68.38 91 ALA A O 1
ATOM 743 N N . LYS A 1 92 ? 9.063 -2.393 -20.504 1.00 74.25 92 LYS A N 1
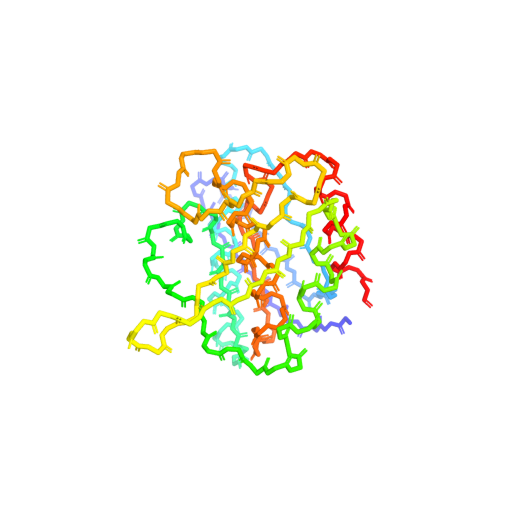ATOM 744 C CA . LYS A 1 92 ? 10.311 -1.716 -20.153 1.00 74.25 92 LYS A CA 1
ATOM 745 C C . LYS A 1 92 ? 11.077 -2.602 -19.178 1.00 74.25 92 LYS A C 1
ATOM 747 O O . LYS A 1 92 ? 10.469 -3.297 -18.372 1.00 74.25 92 LYS A O 1
ATOM 752 N N . SER A 1 93 ? 12.400 -2.547 -19.219 1.00 72.88 93 SER A N 1
ATOM 753 C CA . SER A 1 93 ? 13.251 -3.280 -18.281 1.00 72.88 93 SER A CA 1
ATOM 754 C C . SER A 1 93 ? 13.699 -2.368 -17.146 1.00 72.88 93 SER A C 1
ATOM 756 O O . SER A 1 93 ? 14.004 -1.203 -17.377 1.00 72.88 93 SER A O 1
ATOM 758 N N . LEU A 1 94 ? 13.759 -2.902 -15.930 1.00 77.12 94 LEU A N 1
ATOM 759 C CA . LEU A 1 94 ? 14.372 -2.234 -14.785 1.00 77.12 94 LEU A CA 1
ATOM 760 C C . LEU A 1 94 ? 15.785 -2.796 -14.587 1.00 77.12 94 LEU A C 1
ATOM 762 O O . LEU A 1 94 ? 16.009 -3.992 -14.769 1.00 77.12 94 LEU A O 1
ATOM 766 N N . ARG A 1 95 ? 16.739 -1.952 -14.217 1.00 76.31 95 ARG A N 1
ATOM 767 C CA . ARG A 1 95 ? 18.074 -2.322 -13.733 1.00 76.31 95 ARG A CA 1
ATOM 768 C C . ARG A 1 95 ? 18.349 -1.588 -12.431 1.00 76.31 95 ARG A C 1
ATOM 770 O O . ARG A 1 95 ? 17.624 -0.663 -12.097 1.00 76.31 95 ARG A O 1
ATOM 777 N N . PHE A 1 96 ? 19.340 -2.039 -11.677 1.00 75.44 96 PHE A N 1
ATOM 778 C CA . PHE A 1 96 ? 19.808 -1.340 -10.485 1.00 75.44 96 PHE A CA 1
ATOM 779 C C . PHE A 1 96 ? 21.296 -1.100 -10.670 1.00 75.44 96 PHE A C 1
ATOM 781 O O . PHE A 1 96 ? 22.061 -2.066 -10.621 1.00 75.44 96 PHE A O 1
ATOM 788 N N . ASP A 1 97 ? 21.669 0.153 -10.890 1.00 71.62 97 ASP A N 1
ATOM 789 C CA . ASP A 1 97 ? 23.061 0.552 -11.053 1.00 71.62 97 ASP A CA 1
ATOM 790 C C . ASP A 1 97 ? 23.623 1.035 -9.722 1.00 71.62 97 ASP A C 1
ATOM 792 O O . ASP A 1 97 ? 22.907 1.589 -8.883 1.00 71.62 97 ASP A O 1
ATOM 796 N N . GLU A 1 98 ? 24.914 0.791 -9.526 1.00 71.19 98 GLU A N 1
ATOM 797 C CA . GLU A 1 98 ? 25.635 1.211 -8.334 1.00 71.19 98 GLU A CA 1
ATOM 798 C C . GLU A 1 98 ? 26.327 2.544 -8.600 1.00 71.19 98 GLU A C 1
ATOM 800 O O . GLU A 1 98 ? 27.121 2.681 -9.531 1.00 71.19 98 GLU A O 1
ATOM 805 N N . THR A 1 99 ? 26.014 3.551 -7.789 1.00 67.56 99 THR A N 1
ATOM 806 C CA . THR A 1 99 ? 26.752 4.810 -7.816 1.00 67.56 99 THR A CA 1
ATOM 807 C C . THR A 1 99 ? 28.148 4.621 -7.225 1.00 67.56 99 THR A C 1
ATOM 809 O O . THR A 1 99 ? 28.374 3.678 -6.462 1.00 67.56 99 THR A O 1
ATOM 812 N N . PRO A 1 100 ? 29.083 5.553 -7.490 1.00 62.28 100 PRO A N 1
ATOM 813 C CA . PRO A 1 100 ? 30.406 5.552 -6.861 1.00 62.28 100 PRO A CA 1
ATOM 814 C C . PRO A 1 100 ? 30.367 5.505 -5.323 1.00 62.28 100 PRO A C 1
ATOM 816 O O . PRO A 1 100 ? 31.307 5.025 -4.700 1.00 62.28 100 PRO A O 1
ATOM 819 N N . ASP A 1 101 ? 29.259 5.945 -4.719 1.00 64.56 101 ASP A N 1
ATOM 820 C CA . ASP A 1 101 ? 29.014 5.902 -3.273 1.00 64.56 101 ASP A CA 1
ATOM 821 C C . ASP A 1 101 ? 28.520 4.525 -2.770 1.00 64.56 101 ASP A C 1
ATOM 823 O O . ASP A 1 101 ? 28.146 4.395 -1.604 1.00 64.56 101 ASP A O 1
ATOM 827 N N . GLY A 1 102 ? 28.427 3.512 -3.640 1.00 63.94 102 GLY A N 1
ATOM 828 C CA . GLY A 1 102 ? 27.868 2.192 -3.323 1.00 63.94 102 GLY A CA 1
ATOM 829 C C . GLY A 1 102 ? 26.340 2.163 -3.191 1.00 63.94 102 GLY A C 1
ATOM 830 O O . GLY A 1 102 ? 25.786 1.205 -2.649 1.00 63.94 102 GLY A O 1
ATOM 831 N N . LYS A 1 103 ? 25.633 3.204 -3.656 1.00 63.97 103 LYS A N 1
ATOM 832 C CA . LYS A 1 103 ? 24.161 3.277 -3.589 1.00 63.97 103 LYS A CA 1
ATOM 833 C C . LYS A 1 103 ? 23.550 2.621 -4.814 1.00 63.97 103 LYS A C 1
ATOM 835 O O . LYS A 1 103 ? 24.065 2.779 -5.911 1.00 63.97 103 LYS A O 1
ATOM 840 N N . GLN A 1 104 ? 22.415 1.952 -4.644 1.00 67.50 104 GLN A N 1
ATOM 841 C CA . GLN A 1 104 ? 21.698 1.331 -5.755 1.00 67.50 104 GLN A CA 1
ATOM 842 C C . GLN A 1 104 ? 20.573 2.242 -6.231 1.00 67.50 104 GLN A C 1
ATOM 844 O O . GLN A 1 104 ? 19.646 2.535 -5.478 1.00 67.50 104 GLN A O 1
ATOM 849 N N . ILE A 1 105 ? 20.651 2.678 -7.484 1.00 66.44 105 ILE A N 1
ATOM 850 C CA . ILE A 1 105 ? 19.619 3.491 -8.122 1.00 66.44 105 ILE A CA 1
ATOM 851 C C . ILE A 1 105 ? 18.928 2.624 -9.177 1.00 66.44 105 ILE A C 1
ATOM 853 O O . ILE A 1 105 ? 19.606 2.039 -10.025 1.00 66.44 105 ILE A O 1
ATOM 857 N N . PRO A 1 106 ? 17.592 2.491 -9.136 1.00 69.12 106 PRO A N 1
ATOM 858 C CA . PRO A 1 106 ? 16.883 1.833 -10.213 1.00 69.12 106 PRO A CA 1
ATOM 859 C C . PRO A 1 106 ? 17.074 2.637 -11.512 1.00 69.12 106 PRO A C 1
ATOM 861 O O . PRO A 1 106 ? 17.110 3.857 -11.486 1.00 69.12 106 PRO A O 1
ATOM 864 N N . ILE A 1 107 ? 17.187 1.986 -12.664 1.00 71.12 107 ILE A N 1
ATOM 865 C CA . ILE A 1 107 ? 17.263 2.626 -13.984 1.00 71.12 107 ILE A CA 1
ATOM 866 C C . ILE A 1 107 ? 16.302 1.903 -14.911 1.00 71.12 107 ILE A C 1
ATOM 868 O O . ILE A 1 107 ? 16.288 0.672 -14.969 1.00 71.12 107 ILE A O 1
ATOM 872 N N . ILE A 1 108 ? 15.478 2.659 -15.632 1.00 72.94 108 ILE A N 1
ATOM 873 C CA . ILE A 1 108 ? 14.503 2.088 -16.556 1.00 72.94 108 ILE A CA 1
ATOM 874 C C . ILE A 1 108 ? 15.074 2.159 -17.969 1.00 72.94 108 ILE A C 1
ATOM 876 O O . ILE A 1 108 ? 15.433 3.223 -18.463 1.00 72.94 108 ILE A O 1
ATOM 880 N N . TYR A 1 109 ? 15.103 1.018 -18.645 1.00 69.81 109 TYR A N 1
ATOM 881 C CA . TYR A 1 109 ? 15.563 0.889 -20.017 1.00 69.81 109 TYR A CA 1
ATOM 882 C C . TYR A 1 109 ? 14.400 0.542 -20.946 1.00 69.81 109 TYR A C 1
ATOM 884 O O . TYR A 1 109 ? 13.668 -0.430 -20.720 1.00 69.81 109 TYR A O 1
ATOM 892 N N . ASN A 1 110 ? 14.237 1.318 -22.019 1.00 67.75 110 ASN A N 1
ATOM 893 C CA . ASN A 1 110 ? 13.292 1.001 -23.083 1.00 67.75 110 ASN A CA 1
ATOM 894 C C . ASN A 1 110 ? 14.029 0.415 -24.297 1.00 67.75 110 ASN A C 1
ATOM 896 O O . ASN A 1 110 ? 14.657 1.147 -25.063 1.00 67.75 110 ASN A O 1
ATOM 900 N N . LYS A 1 111 ? 13.887 -0.902 -24.498 1.00 61.31 111 LYS A N 1
ATOM 901 C CA . LYS A 1 111 ? 14.491 -1.636 -25.624 1.00 61.31 111 LYS A CA 1
ATOM 902 C C . LYS A 1 111 ? 14.007 -1.153 -26.995 1.00 61.31 111 LYS A C 1
ATOM 904 O O . LYS A 1 111 ? 14.777 -1.205 -27.943 1.00 61.31 111 LYS A O 1
ATOM 909 N N . GLU A 1 112 ? 12.766 -0.681 -27.112 1.00 60.38 112 GLU A N 1
ATOM 910 C CA . GLU A 1 112 ? 12.180 -0.294 -28.407 1.00 60.38 112 GLU A CA 1
ATOM 911 C C . GLU A 1 112 ? 12.650 1.081 -28.888 1.00 60.38 112 GLU A C 1
ATOM 913 O O . GLU A 1 112 ? 12.744 1.323 -30.087 1.00 60.38 112 GLU A O 1
ATOM 918 N N . ARG A 1 113 ? 12.944 1.992 -27.954 1.00 55.78 113 ARG A N 1
ATOM 919 C CA . ARG A 1 113 ? 13.375 3.368 -28.260 1.00 55.78 113 ARG A CA 1
ATOM 920 C C . ARG A 1 113 ? 14.870 3.599 -28.068 1.00 55.78 113 ARG A C 1
ATOM 922 O O . ARG A 1 113 ? 15.337 4.703 -28.322 1.00 55.78 113 ARG A O 1
ATOM 929 N N . ASN A 1 114 ? 15.597 2.569 -27.634 1.00 58.09 114 ASN A N 1
ATOM 930 C CA . ASN A 1 114 ? 17.018 2.626 -27.302 1.00 58.09 114 ASN A CA 1
ATOM 931 C C . ASN A 1 114 ? 17.354 3.817 -26.380 1.00 58.09 114 ASN A C 1
ATOM 933 O O . ASN A 1 114 ? 18.346 4.514 -26.573 1.00 58.09 114 ASN A O 1
ATOM 937 N N . SER A 1 115 ? 16.467 4.079 -25.416 1.00 59.62 115 SER A N 1
ATOM 938 C CA . SER A 1 115 ? 16.528 5.234 -24.524 1.00 59.62 115 SER A CA 1
ATOM 939 C C . SER A 1 115 ? 16.601 4.772 -23.071 1.00 59.62 115 SER A C 1
ATOM 941 O O . SER A 1 115 ? 15.785 3.952 -22.626 1.00 59.62 115 SER A O 1
ATOM 943 N N . GLU A 1 116 ? 17.570 5.316 -22.340 1.00 59.84 116 GLU A N 1
ATOM 944 C CA . GLU A 1 116 ? 17.735 5.108 -20.904 1.00 59.84 116 GLU A CA 1
ATOM 945 C C . GLU A 1 116 ? 17.081 6.250 -20.148 1.00 59.84 116 GLU A C 1
ATOM 947 O O . GLU A 1 116 ? 17.139 7.408 -20.559 1.00 59.84 116 GLU A O 1
ATOM 952 N N . TYR A 1 117 ? 16.444 5.905 -19.041 1.00 59.00 117 TYR A N 1
ATOM 953 C CA . TYR A 1 117 ? 15.669 6.843 -18.267 1.00 59.00 117 TYR A CA 1
ATOM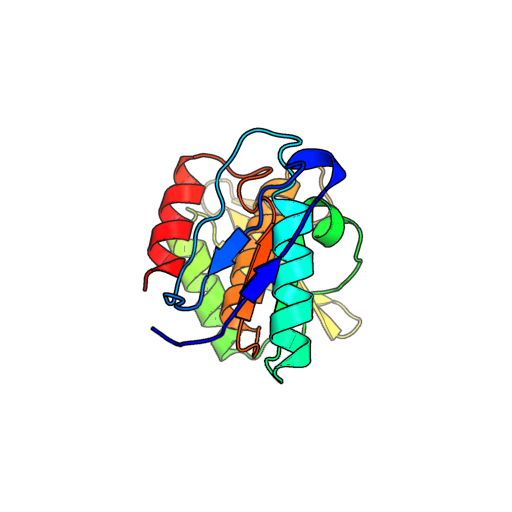 954 C C . TYR A 1 117 ? 16.086 6.760 -16.798 1.00 59.00 117 TYR A C 1
ATOM 956 O O . TYR A 1 117 ? 15.885 5.737 -16.134 1.00 59.00 117 TYR A O 1
ATOM 964 N N . SER A 1 118 ? 16.697 7.844 -16.314 1.00 53.50 118 SER A N 1
ATOM 965 C CA . SER A 1 118 ? 17.110 8.017 -14.918 1.00 53.50 118 SER A CA 1
ATOM 966 C C . SER A 1 118 ? 16.019 8.734 -14.111 1.00 53.50 118 SER A C 1
ATOM 968 O O . SER A 1 118 ? 15.206 9.469 -14.665 1.00 53.50 118 SER A O 1
ATOM 970 N N . PHE A 1 119 ? 16.006 8.547 -12.789 1.00 53.88 119 PHE A N 1
ATOM 971 C CA . PHE A 1 119 ? 14.993 9.050 -11.840 1.00 53.88 119 PHE A CA 1
ATOM 972 C C . PHE A 1 119 ? 14.940 10.589 -11.692 1.00 53.88 119 PHE A C 1
ATOM 974 O O . PHE A 1 119 ? 14.256 11.094 -10.804 1.00 53.88 119 PHE A O 1
ATOM 981 N N . SER A 1 120 ? 15.665 11.338 -12.526 1.00 52.25 120 SER A N 1
ATOM 982 C CA . SER A 1 120 ? 15.906 12.780 -12.401 1.00 52.25 120 SER A CA 1
ATOM 983 C C . SER A 1 120 ? 15.048 13.680 -13.306 1.00 52.25 120 SER A C 1
ATOM 985 O O . SER A 1 120 ? 15.237 14.891 -13.274 1.00 52.25 120 SER A O 1
ATOM 987 N N . GLU A 1 121 ? 14.125 13.141 -14.111 1.00 50.03 121 GLU A N 1
ATOM 988 C CA . GLU A 1 121 ? 13.281 13.932 -15.030 1.00 50.03 121 GLU A CA 1
ATOM 989 C C . GLU A 1 121 ? 11.792 13.986 -14.598 1.00 50.03 121 GLU A C 1
ATOM 991 O O . GLU A 1 121 ? 11.301 13.143 -13.850 1.00 50.03 121 GLU A O 1
ATOM 996 N N . ASN A 1 122 ? 11.045 14.997 -15.056 1.00 45.16 122 ASN A N 1
ATOM 997 C CA . ASN A 1 122 ? 9.692 15.329 -14.567 1.00 45.16 122 ASN A CA 1
ATOM 998 C C . ASN A 1 122 ? 8.561 14.370 -15.017 1.00 45.16 122 ASN A C 1
ATOM 1000 O O . ASN A 1 122 ? 7.463 14.423 -14.471 1.00 45.16 122 ASN A O 1
ATOM 1004 N N . GLU A 1 123 ? 8.781 13.473 -15.986 1.00 48.78 123 GLU A N 1
ATOM 1005 C CA . GLU A 1 123 ? 7.759 12.505 -16.448 1.00 48.78 123 GLU A CA 1
ATOM 1006 C C . GLU A 1 123 ? 7.706 11.201 -15.612 1.00 48.78 123 GLU A C 1
ATOM 1008 O O . GLU A 1 123 ? 6.939 10.285 -15.920 1.00 48.78 123 GLU A O 1
ATOM 1013 N N . TYR A 1 124 ? 8.495 11.097 -14.533 1.00 57.69 124 TYR A N 1
ATOM 1014 C CA . TYR A 1 124 ? 8.755 9.834 -13.818 1.00 57.69 124 TYR A CA 1
ATOM 1015 C C . TYR A 1 124 ? 7.964 9.611 -12.533 1.00 57.69 124 TYR A C 1
ATOM 1017 O O . TYR A 1 124 ? 8.096 8.534 -11.952 1.00 57.69 124 TYR A O 1
ATOM 1025 N N . HIS A 1 125 ? 7.130 10.558 -12.097 1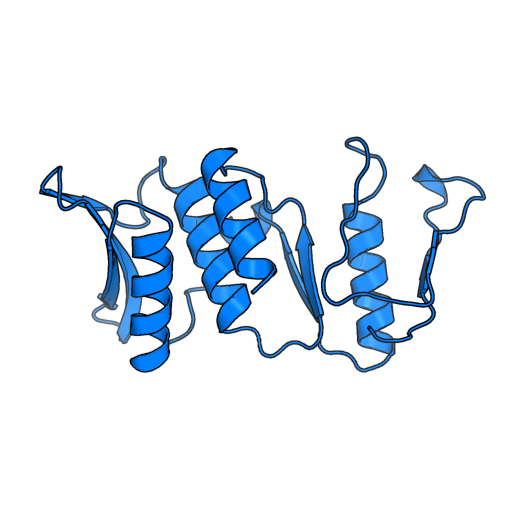.00 62.28 125 HIS A N 1
ATOM 1026 C CA . HIS A 1 125 ? 6.410 10.452 -10.819 1.00 62.28 125 HIS A CA 1
ATOM 1027 C C . HIS A 1 125 ? 5.609 9.144 -10.708 1.00 62.28 125 HIS A C 1
ATOM 1029 O O . HIS A 1 125 ? 5.864 8.345 -9.809 1.00 62.28 125 HIS A O 1
ATOM 1035 N N . GLY A 1 126 ? 4.794 8.821 -11.719 1.00 65.56 126 GLY A N 1
ATOM 1036 C CA . GLY A 1 126 ? 4.014 7.579 -11.719 1.00 65.56 126 GLY A CA 1
ATOM 1037 C C . GLY A 1 126 ? 4.867 6.302 -11.738 1.00 65.56 126 GLY A C 1
ATOM 1038 O O . GLY A 1 126 ? 4.564 5.348 -11.029 1.00 65.56 126 GLY A O 1
ATOM 1039 N N . LEU A 1 127 ? 5.961 6.258 -12.513 1.00 68.88 127 LEU A N 1
ATOM 1040 C CA . LEU A 1 127 ? 6.845 5.078 -12.569 1.00 68.88 127 LEU A CA 1
ATOM 1041 C C . LEU A 1 127 ? 7.640 4.888 -11.278 1.00 68.88 127 LEU A C 1
ATOM 1043 O O . LEU A 1 127 ? 7.793 3.752 -10.825 1.00 68.88 127 LEU A O 1
ATOM 1047 N N . ARG A 1 128 ? 8.120 5.983 -10.682 1.00 71.12 128 ARG A N 1
ATOM 1048 C CA . ARG A 1 128 ? 8.778 5.970 -9.375 1.00 71.12 128 ARG A CA 1
ATOM 1049 C C . ARG A 1 128 ? 7.824 5.442 -8.314 1.00 71.12 128 ARG A C 1
ATOM 1051 O O . ARG A 1 128 ? 8.213 4.552 -7.570 1.00 71.12 128 ARG A O 1
ATOM 1058 N N . GLU A 1 129 ? 6.584 5.918 -8.288 1.00 71.88 129 GLU A N 1
ATOM 1059 C CA . GLU A 1 129 ? 5.572 5.451 -7.338 1.00 71.88 129 GLU A CA 1
ATOM 1060 C C . GLU A 1 129 ? 5.275 3.965 -7.494 1.00 71.88 129 GLU A C 1
ATOM 1062 O O . GLU A 1 129 ? 5.256 3.248 -6.499 1.00 71.88 129 GLU A O 1
ATOM 1067 N N . ILE A 1 130 ? 5.149 3.467 -8.727 1.00 74.56 130 ILE A N 1
ATOM 1068 C CA . ILE A 1 130 ? 4.956 2.032 -8.962 1.00 74.56 130 ILE A CA 1
ATOM 1069 C C . ILE A 1 130 ? 6.157 1.223 -8.466 1.00 74.56 130 ILE A C 1
ATOM 1071 O O . ILE A 1 130 ? 5.980 0.187 -7.828 1.00 74.56 130 ILE A O 1
ATOM 1075 N N . ILE A 1 131 ? 7.380 1.670 -8.760 1.00 73.56 131 ILE A N 1
ATOM 1076 C CA . ILE A 1 131 ? 8.592 0.975 -8.315 1.00 73.56 131 ILE A CA 1
ATOM 1077 C C . ILE A 1 131 ? 8.670 0.984 -6.794 1.00 73.56 131 ILE A C 1
ATOM 1079 O O . ILE A 1 131 ? 8.927 -0.065 -6.210 1.00 73.56 131 ILE A O 1
ATOM 1083 N N . THR A 1 132 ? 8.391 2.118 -6.149 1.00 73.56 132 THR A N 1
ATOM 1084 C CA . THR A 1 132 ? 8.350 2.195 -4.689 1.00 73.56 132 THR A CA 1
ATOM 1085 C C . THR A 1 132 ? 7.272 1.287 -4.121 1.00 73.56 132 THR A C 1
ATOM 1087 O O . THR A 1 132 ? 7.537 0.556 -3.179 1.00 73.56 132 THR A O 1
ATOM 1090 N N . LEU A 1 133 ? 6.082 1.261 -4.714 1.00 77.69 133 LEU A N 1
ATOM 1091 C CA . LEU A 1 133 ? 4.996 0.395 -4.283 1.00 77.69 133 LEU A CA 1
ATOM 1092 C C . LEU A 1 133 ? 5.383 -1.088 -4.372 1.00 77.69 133 LEU A C 1
ATOM 1094 O O . LEU A 1 133 ? 5.166 -1.840 -3.424 1.00 77.69 133 LEU A O 1
ATOM 1098 N N . LEU A 1 134 ? 5.998 -1.507 -5.482 1.00 76.69 134 LEU A N 1
ATOM 1099 C CA . LEU A 1 134 ? 6.496 -2.872 -5.658 1.00 76.69 134 LEU A CA 1
ATOM 1100 C C . LEU A 1 134 ? 7.607 -3.188 -4.660 1.00 76.69 134 LEU A C 1
ATOM 1102 O O . LEU A 1 134 ? 7.554 -4.215 -3.989 1.00 76.69 134 LEU A O 1
ATOM 1106 N N . LEU A 1 135 ? 8.586 -2.298 -4.517 1.00 74.50 135 LEU A N 1
ATOM 1107 C CA . LEU A 1 135 ? 9.645 -2.431 -3.522 1.00 74.50 135 LEU A CA 1
ATOM 1108 C C . LEU A 1 135 ? 9.047 -2.604 -2.129 1.00 74.50 135 LEU A C 1
ATOM 1110 O O . LEU A 1 135 ? 9.406 -3.550 -1.439 1.00 74.50 135 LEU A O 1
ATOM 1114 N N . SER A 1 136 ? 8.082 -1.772 -1.750 1.00 75.06 136 SER A N 1
ATOM 1115 C CA . SER A 1 136 ? 7.368 -1.879 -0.485 1.00 75.06 136 SER A CA 1
ATOM 1116 C C . SER A 1 136 ? 6.647 -3.215 -0.343 1.00 75.06 136 SER A C 1
ATOM 1118 O O . SER A 1 136 ? 6.792 -3.856 0.687 1.00 75.06 136 SER A O 1
ATOM 1120 N N . LEU A 1 137 ? 5.939 -3.702 -1.363 1.00 77.25 137 LEU A N 1
ATOM 1121 C CA . LEU A 1 137 ? 5.274 -5.010 -1.302 1.00 77.25 137 LEU A CA 1
ATOM 1122 C C . LEU A 1 137 ? 6.255 -6.170 -1.062 1.00 77.25 137 LEU A C 1
ATOM 1124 O O . LEU A 1 137 ? 5.938 -7.087 -0.310 1.00 77.25 137 LEU A O 1
ATOM 1128 N N . TYR A 1 138 ? 7.442 -6.129 -1.674 1.00 74.56 138 TYR A N 1
ATOM 1129 C CA . TYR A 1 138 ? 8.396 -7.246 -1.646 1.00 74.56 138 TYR A CA 1
ATOM 1130 C C . TYR A 1 138 ? 9.477 -7.144 -0.560 1.00 74.56 138 TYR A C 1
ATOM 1132 O O . TYR A 1 138 ? 10.034 -8.161 -0.144 1.00 74.56 138 TYR A O 1
ATOM 1140 N N . LEU A 1 139 ? 9.796 -5.939 -0.089 1.00 69.88 139 LEU A N 1
ATOM 1141 C CA . LEU A 1 139 ? 10.791 -5.704 0.963 1.00 69.88 139 LEU A CA 1
ATOM 1142 C C . LEU A 1 139 ? 10.178 -5.585 2.349 1.00 69.88 139 LEU A C 1
ATOM 1144 O O . LEU A 1 139 ? 10.860 -5.830 3.350 1.00 69.88 139 LEU A O 1
ATOM 1148 N N . CYS A 1 140 ? 8.931 -5.124 2.431 1.00 70.62 140 CYS A N 1
ATOM 1149 C CA . CYS A 1 140 ? 8.337 -4.780 3.703 1.00 70.62 140 CYS A CA 1
ATOM 1150 C C . CYS A 1 140 ? 8.045 -6.050 4.504 1.00 70.62 140 CYS A C 1
ATOM 1152 O O . CYS A 1 140 ? 7.134 -6.816 4.213 1.00 70.62 140 CYS A O 1
ATOM 1154 N N . LYS A 1 141 ? 8.826 -6.254 5.565 1.00 74.94 141 LYS A N 1
ATOM 1155 C CA . LYS A 1 141 ? 8.600 -7.302 6.568 1.00 74.94 141 LYS A CA 1
ATOM 1156 C C . LYS A 1 141 ? 7.611 -6.833 7.639 1.00 74.94 141 LYS A C 1
ATOM 1158 O O . LYS A 1 141 ? 7.937 -6.918 8.823 1.00 74.94 141 LYS A O 1
ATOM 1163 N N . SER A 1 142 ? 6.514 -6.203 7.239 1.00 83.38 142 SER A N 1
ATOM 1164 C CA . SER A 1 142 ? 5.471 -5.719 8.152 1.00 83.38 142 SER A CA 1
ATOM 1165 C C . SER A 1 142 ? 4.262 -6.638 8.082 1.00 83.38 142 SER A C 1
ATOM 1167 O O . SER A 1 142 ? 3.959 -7.182 7.024 1.00 83.38 142 SER A O 1
ATOM 1169 N N . ASP A 1 143 ? 3.566 -6.794 9.204 1.00 88.19 143 ASP A N 1
ATOM 1170 C CA . ASP A 1 143 ? 2.364 -7.626 9.286 1.00 88.19 143 ASP A CA 1
ATOM 1171 C C . ASP A 1 143 ? 1.184 -6.980 8.547 1.00 88.19 143 ASP A C 1
ATOM 1173 O O . ASP A 1 143 ? 0.277 -7.661 8.068 1.00 88.19 143 ASP A O 1
ATOM 1177 N N . CYS A 1 144 ? 1.192 -5.646 8.457 1.00 89.19 144 CYS A N 1
ATOM 1178 C CA . CYS A 1 144 ? 0.197 -4.863 7.744 1.00 89.19 144 CYS A CA 1
ATOM 1179 C C . CYS A 1 144 ? 0.869 -3.774 6.904 1.00 89.19 144 CYS A C 1
ATOM 1181 O O . CYS A 1 144 ? 1.769 -3.066 7.365 1.00 89.19 144 CYS A O 1
ATOM 1183 N N . ILE A 1 145 ? 0.399 -3.627 5.668 1.00 87.88 145 ILE A N 1
ATOM 1184 C CA . ILE A 1 145 ? 0.811 -2.565 4.759 1.00 87.88 145 ILE A CA 1
ATOM 1185 C C . ILE A 1 145 ? -0.426 -1.750 4.398 1.00 87.88 145 ILE A C 1
ATOM 1187 O O . ILE A 1 145 ? -1.442 -2.302 3.974 1.00 87.88 145 ILE A O 1
ATOM 1191 N N . ILE A 1 146 ? -0.330 -0.436 4.572 1.00 89.81 146 ILE A N 1
ATOM 1192 C CA . ILE A 1 146 ? -1.370 0.521 4.213 1.00 89.81 146 ILE A CA 1
ATOM 1193 C C . ILE A 1 146 ? -0.846 1.370 3.064 1.00 89.81 146 ILE A C 1
ATOM 1195 O O . ILE A 1 146 ? 0.165 2.056 3.204 1.00 89.81 146 ILE A O 1
ATOM 1199 N N . PHE A 1 147 ? -1.562 1.325 1.946 1.00 86.88 147 PHE A N 1
ATOM 1200 C CA . PHE A 1 147 ? -1.357 2.217 0.815 1.00 86.88 147 PHE A CA 1
ATOM 1201 C C . PHE A 1 147 ? -2.478 3.254 0.798 1.00 86.88 147 PHE A C 1
ATOM 1203 O O . PHE A 1 147 ? -3.650 2.893 0.689 1.00 86.88 147 PHE A O 1
ATOM 1210 N N . ASP A 1 148 ? -2.113 4.524 0.939 1.00 86.94 148 ASP A N 1
ATOM 1211 C CA . ASP A 1 148 ? -3.025 5.665 0.910 1.00 86.94 148 ASP A CA 1
ATOM 1212 C C . ASP A 1 148 ? -2.900 6.359 -0.448 1.00 86.94 148 ASP A C 1
ATOM 1214 O O . ASP A 1 148 ? -1.829 6.857 -0.799 1.00 86.94 148 ASP A O 1
ATOM 1218 N N . GLU A 1 149 ? -3.995 6.321 -1.208 1.00 83.56 149 GLU A N 1
ATOM 1219 C CA . GLU A 1 149 ? -4.100 6.806 -2.593 1.00 83.56 149 GLU A CA 1
ATOM 1220 C C . GLU A 1 149 ? -3.033 6.226 -3.554 1.00 83.56 149 GLU A C 1
ATOM 1222 O O . GLU A 1 149 ? -2.425 6.977 -4.318 1.00 83.56 149 GLU A O 1
ATOM 1227 N N . PRO A 1 150 ? -2.796 4.892 -3.572 1.00 76.81 150 PRO A N 1
ATOM 1228 C CA . PRO A 1 150 ? -1.802 4.274 -4.459 1.00 76.81 150 PRO A CA 1
ATOM 1229 C C . PRO A 1 150 ? -2.093 4.462 -5.951 1.00 76.81 150 PRO A C 1
ATOM 1231 O O . PRO A 1 150 ? -1.237 4.179 -6.780 1.00 76.81 150 PRO A O 1
ATOM 1234 N N . GLU A 1 151 ? -3.313 4.846 -6.317 1.00 76.62 151 GLU A N 1
ATOM 1235 C CA . GLU A 1 151 ? -3.724 5.116 -7.689 1.00 76.62 151 GLU A CA 1
ATOM 1236 C C . GLU A 1 151 ? -3.286 6.488 -8.215 1.00 76.62 151 GLU A C 1
ATOM 1238 O O . GLU A 1 151 ? -3.366 6.712 -9.431 1.00 76.62 151 GLU A O 1
ATOM 1243 N N . LEU A 1 152 ? -2.857 7.396 -7.330 1.00 71.81 152 LEU A N 1
ATOM 1244 C CA . LEU A 1 152 ? -2.383 8.722 -7.710 1.00 71.81 152 LEU A CA 1
ATOM 1245 C C . LEU A 1 152 ? -1.213 8.557 -8.699 1.00 71.81 152 LEU A C 1
ATOM 1247 O O . LEU A 1 152 ? -0.421 7.637 -8.581 1.00 71.81 152 LEU A O 1
ATOM 1251 N N . HIS A 1 153 ? -1.182 9.354 -9.768 1.00 69.44 153 HIS A N 1
ATOM 1252 C CA . HIS A 1 153 ? -0.168 9.287 -10.841 1.00 69.44 153 HIS A CA 1
ATOM 1253 C C . HIS A 1 153 ? -0.062 7.970 -11.652 1.00 69.44 153 HIS A C 1
ATOM 1255 O O . HIS A 1 153 ? 0.762 7.883 -12.570 1.00 69.44 153 HIS A O 1
ATOM 1261 N N . ILE A 1 154 ? -0.930 6.974 -11.420 1.00 73.19 154 ILE A N 1
ATOM 1262 C CA . ILE A 1 154 ? -0.939 5.694 -12.148 1.00 73.19 154 ILE A CA 1
ATOM 1263 C C . ILE A 1 154 ? -2.143 5.604 -13.097 1.00 73.19 154 ILE A C 1
ATOM 1265 O O . ILE A 1 154 ? -3.289 5.815 -12.706 1.00 73.19 154 ILE A O 1
ATOM 1269 N N . ASN A 1 155 ? -1.925 5.193 -14.354 1.00 74.88 155 ASN A N 1
ATOM 1270 C CA . ASN A 1 155 ? -3.033 4.969 -15.290 1.00 74.88 155 ASN A CA 1
ATOM 1271 C C . ASN A 1 155 ? -3.849 3.694 -14.972 1.00 74.88 155 ASN A C 1
ATOM 1273 O O . ASN A 1 155 ? -3.358 2.725 -14.387 1.00 74.88 155 ASN A O 1
ATOM 1277 N N . THR A 1 156 ? -5.096 3.633 -15.445 1.00 76.31 156 THR A N 1
ATOM 1278 C CA . THR A 1 156 ? -6.024 2.519 -15.161 1.00 76.31 156 THR A CA 1
ATOM 1279 C C . THR A 1 156 ? -5.501 1.144 -15.601 1.00 76.31 156 THR A C 1
ATOM 1281 O O . THR A 1 156 ? -5.808 0.129 -14.975 1.00 76.31 156 THR A O 1
ATOM 1284 N N . SER A 1 157 ? -4.703 1.071 -16.674 1.00 73.75 157 SER A N 1
ATOM 1285 C CA . SER A 1 157 ? -4.130 -0.201 -17.135 1.00 73.75 157 SER A CA 1
ATOM 1286 C C . SER A 1 157 ? -3.124 -0.770 -16.135 1.00 73.75 157 SER A C 1
ATOM 1288 O O . SER A 1 157 ? -3.075 -1.987 -15.947 1.00 73.75 157 SER A O 1
ATOM 1290 N N . ILE A 1 158 ? -2.312 0.087 -15.520 1.00 72.38 158 ILE A N 1
ATOM 1291 C CA . ILE A 1 158 ? -1.306 -0.316 -14.539 1.00 72.38 158 ILE A CA 1
ATOM 1292 C C . ILE A 1 158 ? -1.977 -0.666 -13.213 1.00 72.38 158 ILE A C 1
ATOM 1294 O O . ILE A 1 158 ? -1.662 -1.712 -12.651 1.00 72.38 158 ILE A O 1
ATOM 1298 N N . GLN A 1 159 ? -2.965 0.120 -12.772 1.00 76.25 159 GLN A N 1
ATOM 1299 C CA . GLN A 1 159 ? -3.746 -0.183 -11.565 1.00 76.25 159 GLN A CA 1
ATOM 1300 C C . GLN A 1 159 ? -4.316 -1.613 -11.605 1.00 76.25 159 GLN A C 1
ATOM 1302 O O . GLN A 1 159 ? -4.220 -2.363 -10.637 1.00 76.25 159 GLN A O 1
ATOM 1307 N N . ARG A 1 160 ? -4.841 -2.048 -12.762 1.00 78.81 160 ARG A N 1
ATOM 1308 C CA . ARG A 1 160 ? -5.344 -3.423 -12.948 1.00 78.81 160 ARG A CA 1
ATOM 1309 C C . ARG A 1 160 ? -4.256 -4.487 -12.819 1.00 78.81 160 ARG A C 1
ATOM 1311 O O . ARG A 1 160 ? -4.517 -5.551 -12.262 1.00 78.81 160 ARG A O 1
ATOM 1318 N N . LYS A 1 161 ? -3.064 -4.235 -13.365 1.00 78.88 161 LYS A N 1
ATOM 1319 C CA . LYS A 1 161 ? -1.925 -5.162 -13.265 1.00 78.88 161 LYS A CA 1
ATOM 1320 C C . LYS A 1 161 ? -1.450 -5.270 -11.821 1.00 78.88 161 LYS A C 1
ATOM 1322 O O . LYS A 1 161 ? -1.288 -6.374 -11.322 1.00 78.88 161 LYS A O 1
ATOM 1327 N N . LEU A 1 162 ? -1.344 -4.139 -11.137 1.00 75.06 162 LEU A N 1
ATOM 1328 C CA . LEU A 1 162 ? -0.975 -4.076 -9.734 1.00 75.06 162 LEU A CA 1
ATOM 1329 C C . LEU A 1 162 ? -1.968 -4.822 -8.834 1.00 75.06 162 LEU A C 1
ATOM 1331 O O . LEU A 1 162 ? -1.557 -5.628 -8.008 1.00 75.06 162 LEU A O 1
ATOM 1335 N N . LEU A 1 163 ? -3.275 -4.624 -9.032 1.00 79.00 163 LEU A N 1
ATOM 1336 C CA . LEU A 1 163 ? -4.298 -5.355 -8.279 1.00 79.00 163 LEU A CA 1
ATOM 1337 C C . LEU A 1 163 ? -4.179 -6.871 -8.459 1.00 79.00 163 LEU A C 1
ATOM 1339 O O . LEU A 1 163 ? -4.386 -7.609 -7.502 1.00 79.00 163 LEU A O 1
ATOM 1343 N N . ARG A 1 164 ? -3.842 -7.357 -9.660 1.00 80.69 164 ARG A N 1
ATOM 1344 C CA . ARG A 1 16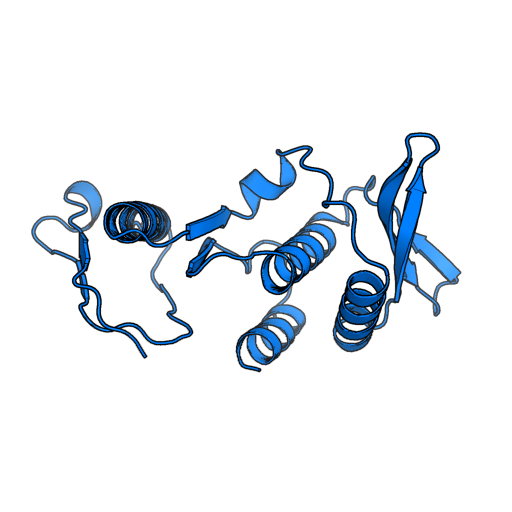4 ? -3.604 -8.795 -9.879 1.00 80.69 164 ARG A CA 1
ATOM 1345 C C . ARG A 1 164 ? -2.413 -9.305 -9.080 1.00 80.69 164 ARG A C 1
ATOM 1347 O O . ARG A 1 164 ? -2.438 -10.443 -8.645 1.00 80.69 164 ARG A O 1
ATOM 1354 N N . GLU A 1 165 ? -1.404 -8.469 -8.900 1.00 76.69 165 GLU A N 1
ATOM 1355 C CA . GLU A 1 165 ? -0.137 -8.835 -8.267 1.00 76.69 165 GLU A CA 1
ATOM 1356 C C . GLU A 1 165 ? -0.233 -8.762 -6.745 1.00 76.69 165 GLU A C 1
ATOM 1358 O O . GLU A 1 165 ? 0.322 -9.613 -6.070 1.00 76.69 165 GLU A O 1
ATOM 1363 N N . ILE A 1 166 ? -1.039 -7.841 -6.207 1.00 77.31 166 ILE A N 1
ATOM 1364 C CA . ILE A 1 166 ? -1.415 -7.823 -4.784 1.00 77.31 166 ILE A CA 1
ATOM 1365 C C . ILE A 1 166 ? -2.280 -9.046 -4.417 1.00 77.31 166 ILE A C 1
ATOM 1367 O O . ILE A 1 166 ? -2.263 -9.486 -3.274 1.00 77.31 166 ILE A O 1
ATOM 1371 N N . ASN A 1 167 ? -3.049 -9.590 -5.370 1.00 77.00 167 ASN A N 1
ATOM 1372 C CA . ASN A 1 167 ? -3.920 -10.755 -5.160 1.00 77.00 167 ASN A CA 1
ATOM 1373 C C . ASN A 1 167 ? -3.235 -12.119 -5.373 1.00 77.00 167 ASN A C 1
ATOM 1375 O O . ASN A 1 167 ? -3.911 -13.137 -5.211 1.00 77.00 167 ASN A O 1
ATOM 1379 N N . LYS A 1 168 ? -1.965 -12.159 -5.794 1.00 72.88 168 LYS A N 1
ATOM 1380 C CA . LYS A 1 168 ? -1.203 -13.413 -5.899 1.00 72.88 168 LYS A CA 1
ATOM 1381 C C . LYS A 1 168 ? -0.775 -13.898 -4.520 1.00 72.88 168 LYS A C 1
ATOM 1383 O O . LYS A 1 168 ? -0.822 -15.131 -4.326 1.00 72.88 168 LYS A O 1
#

Radius of gyration: 18.12 Å; chains: 1; bounding box: 52×30×48 Å

Secondary structure (DSSP, 8-state):
-EEEEEEEE-HHHHTT-EEEEEEE-SS------TTSSHHHHHHHHHHHHHHTT--EEEEEHHHHHH---PPPPPPHHHHHHHHHHHHHHSSSEEEEEEPTTS-EEEEEEETTTTEEE-TTSTT-HHHHHHHHHHHHHHH---SEEEEESTTTT--HHHHHHHHHHHT-

Foldseek 3Di:
DDFDWDWADDCVQQNPDIDTDGDDDLDDDDDDDPPNCSVVVLVSVVVRCVVVVFFEAEAELVVLVVPPPAQPDDDPVVQVVLQVLCVVLDVWGWDWDQDPVRGTFIKIARPVVRDIDGPPDDLCSLVSLVSVVSSCVPVPPTPYYHYDPSCPSPDPSSVVSVVVVSVD

pLDDT: mean 77.24, std 13.55, range [41.81, 95.25]

Sequence (168 aa):
MFFLNVKIKIPFLWGKEIFKKNSWSHINLILGPNGSGKSILAKSIQEQFSENGFKVSYFQCDKITDNNEQPPILSNQLKHQIQEIFSSMFAKSLRFDETPDGKQIPIIYNKERNSEYSFSENEYHGLREIITLLLSLYLCKSDCIIFDEPELHINTSIQRKLLREINK